Protein AF-A0AAU0F075-F1 (afdb_monomer_lite)

Structure (mmCIF, N/CA/C/O backbone):
data_AF-A0AAU0F075-F1
#
_entry.id   AF-A0AAU0F075-F1
#
loop_
_atom_site.group_PDB
_atom_site.id
_atom_site.type_symbol
_atom_site.label_atom_id
_atom_site.label_alt_id
_atom_site.label_comp_id
_atom_site.label_asym_id
_atom_site.label_entity_id
_atom_site.label_seq_id
_atom_site.pdbx_PDB_ins_code
_atom_site.Cartn_x
_atom_site.Cartn_y
_atom_site.Cartn_z
_atom_site.occupancy
_atom_site.B_iso_or_equiv
_atom_site.auth_seq_id
_atom_site.auth_comp_id
_atom_site.auth_asym_id
_atom_site.auth_atom_id
_atom_site.pdbx_PDB_model_num
ATOM 1 N N . MET A 1 1 ? -12.133 12.070 20.621 1.00 66.00 1 MET A N 1
ATOM 2 C CA . MET A 1 1 ? -11.315 11.232 19.716 1.00 66.00 1 MET A CA 1
ATOM 3 C C . MET A 1 1 ? -10.468 10.317 20.586 1.00 66.00 1 MET A C 1
ATOM 5 O O . MET A 1 1 ? -9.815 10.826 21.485 1.00 66.00 1 MET A O 1
ATOM 9 N N . ASP A 1 2 ? -10.547 9.000 20.399 1.00 82.19 2 ASP A N 1
ATOM 10 C CA . ASP A 1 2 ? -9.819 8.029 21.231 1.00 82.19 2 ASP A CA 1
ATOM 11 C C . ASP A 1 2 ? -8.322 8.048 20.882 1.00 82.19 2 ASP A C 1
ATOM 13 O O . ASP A 1 2 ? -7.932 7.712 19.759 1.00 82.19 2 ASP A O 1
ATOM 17 N N . SER A 1 3 ? -7.484 8.458 21.837 1.00 86.38 3 SER A N 1
ATOM 18 C CA . SER A 1 3 ? -6.031 8.565 21.664 1.00 86.38 3 SER A CA 1
ATOM 19 C C . SER A 1 3 ? -5.382 7.225 21.303 1.00 86.38 3 SER A C 1
ATOM 21 O O . SER A 1 3 ? -4.402 7.201 20.556 1.00 86.38 3 SER A O 1
ATOM 23 N N . THR A 1 4 ? -5.961 6.102 21.736 1.00 89.19 4 THR A N 1
ATOM 24 C CA . THR A 1 4 ? -5.480 4.749 21.424 1.00 89.19 4 THR A CA 1
ATOM 25 C C . THR A 1 4 ? -5.685 4.418 19.950 1.00 89.19 4 THR A C 1
ATOM 27 O O . THR A 1 4 ? -4.790 3.866 19.302 1.00 89.19 4 THR A O 1
ATOM 30 N N . LYS A 1 5 ? -6.846 4.789 19.390 1.00 90.06 5 LYS A N 1
ATOM 31 C CA . LYS A 1 5 ? -7.144 4.590 17.964 1.00 90.06 5 LYS A CA 1
ATOM 32 C C . LYS A 1 5 ? -6.221 5.421 17.085 1.00 90.06 5 LYS A C 1
ATOM 34 O O . LYS A 1 5 ? -5.668 4.897 16.122 1.00 90.06 5 LYS A O 1
ATOM 39 N N . VAL A 1 6 ? -6.008 6.684 17.451 1.00 92.62 6 VAL A N 1
ATOM 40 C CA . VAL A 1 6 ? -5.105 7.588 16.726 1.00 92.62 6 VAL A CA 1
ATOM 41 C C . VAL A 1 6 ? -3.673 7.057 16.751 1.00 92.62 6 VAL A C 1
ATOM 43 O O . VAL A 1 6 ? -3.047 6.945 15.700 1.00 92.62 6 VAL A O 1
ATOM 46 N N . MET A 1 7 ? -3.173 6.651 17.922 1.00 93.75 7 MET A N 1
ATOM 47 C CA . MET A 1 7 ? -1.823 6.096 18.058 1.00 93.75 7 MET A CA 1
ATOM 48 C C . MET A 1 7 ? -1.640 4.828 17.216 1.00 93.75 7 MET A C 1
ATOM 50 O O . MET A 1 7 ? -0.627 4.668 16.534 1.00 93.75 7 MET A O 1
ATOM 54 N N . LEU A 1 8 ? -2.630 3.927 17.225 1.00 92.56 8 LEU A N 1
ATOM 55 C CA .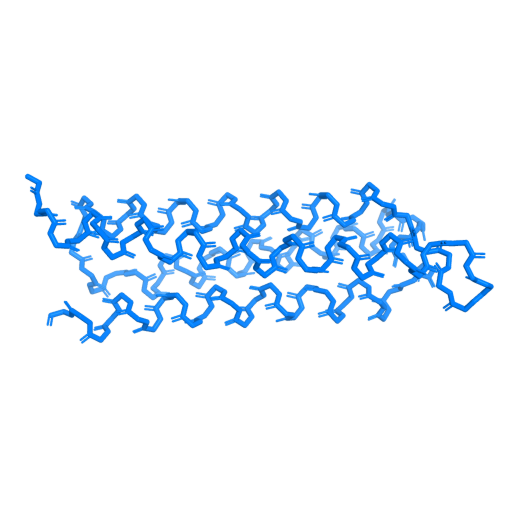 LEU A 1 8 ? -2.588 2.718 16.408 1.00 92.56 8 LEU A CA 1
ATOM 56 C C . LEU A 1 8 ? -2.586 3.054 14.913 1.00 92.56 8 LEU A C 1
ATOM 58 O O . LEU A 1 8 ? -1.773 2.494 14.182 1.00 92.56 8 LEU A O 1
ATOM 62 N N . ALA A 1 9 ? -3.454 3.964 14.469 1.00 93.94 9 ALA A N 1
ATOM 63 C CA . ALA A 1 9 ? -3.522 4.396 13.077 1.00 93.94 9 ALA A CA 1
ATOM 64 C C . ALA A 1 9 ? -2.183 4.979 12.603 1.00 93.94 9 ALA A C 1
ATOM 66 O O . ALA A 1 9 ? -1.643 4.528 11.594 1.00 93.94 9 ALA A O 1
ATOM 67 N N . LEU A 1 10 ? -1.594 5.892 13.381 1.00 95.19 10 LEU A N 1
ATOM 68 C CA . LEU A 1 10 ? -0.283 6.474 13.090 1.00 95.19 10 LEU A CA 1
ATOM 69 C C . LEU A 1 10 ? 0.818 5.412 13.020 1.00 95.19 10 LEU A C 1
ATOM 71 O O . LEU A 1 10 ? 1.626 5.432 12.093 1.00 95.19 10 LEU A O 1
ATOM 75 N N . ARG A 1 11 ? 0.827 4.443 13.947 1.00 95.06 11 ARG A N 1
ATOM 76 C CA . ARG A 1 11 ? 1.804 3.343 13.938 1.00 95.06 11 ARG A CA 1
ATOM 77 C C . ARG A 1 11 ? 1.703 2.496 12.671 1.00 95.06 11 ARG A C 1
ATOM 79 O O . ARG A 1 11 ? 2.727 2.106 12.119 1.00 95.06 11 ARG A O 1
ATOM 86 N N . GLN A 1 12 ? 0.486 2.200 12.216 1.00 94.12 12 GLN A N 1
ATOM 87 C CA . GLN A 1 12 ? 0.283 1.423 10.992 1.00 94.12 12 GLN A CA 1
ATOM 88 C C . GLN A 1 12 ? 0.659 2.228 9.739 1.00 94.12 12 GLN A C 1
ATOM 90 O O . GLN A 1 12 ? 1.296 1.678 8.843 1.00 94.12 12 GLN A O 1
ATOM 95 N N . CYS A 1 13 ? 0.355 3.530 9.695 1.00 95.75 13 CYS A N 1
ATOM 96 C CA . CYS A 1 13 ? 0.820 4.412 8.620 1.00 95.75 13 CYS A CA 1
ATOM 97 C C . CYS A 1 13 ? 2.352 4.480 8.570 1.00 95.75 13 CYS A C 1
ATOM 99 O O . CYS A 1 13 ? 2.935 4.369 7.496 1.00 95.75 13 CYS A O 1
ATOM 101 N N . LEU A 1 14 ? 3.020 4.595 9.722 1.00 96.44 14 LEU A N 1
ATOM 102 C CA . LEU A 1 14 ? 4.482 4.581 9.791 1.00 96.44 14 LEU A CA 1
ATOM 103 C C . LEU A 1 14 ? 5.058 3.243 9.308 1.00 96.44 14 LEU A C 1
ATOM 105 O O . LEU A 1 14 ? 6.009 3.238 8.533 1.00 96.44 14 LEU A O 1
ATOM 109 N N . TYR A 1 15 ? 4.462 2.117 9.712 1.00 95.81 15 TYR A N 1
ATOM 110 C CA . TYR A 1 15 ? 4.851 0.795 9.217 1.00 95.81 15 TYR A CA 1
ATOM 111 C C . TYR A 1 15 ? 4.739 0.706 7.688 1.00 95.81 15 TYR A C 1
ATOM 113 O O . TYR A 1 15 ? 5.686 0.284 7.026 1.00 95.81 15 TYR A O 1
ATOM 121 N N . PHE A 1 16 ? 3.626 1.177 7.117 1.00 96.94 16 PHE A N 1
ATOM 122 C CA . PHE A 1 16 ? 3.449 1.263 5.667 1.00 96.94 16 PHE A CA 1
ATOM 123 C C . PHE A 1 16 ? 4.538 2.116 4.995 1.00 96.94 16 PHE A C 1
ATOM 125 O O . PHE A 1 16 ? 5.104 1.698 3.983 1.00 96.94 16 PHE A O 1
ATOM 132 N N . LEU A 1 17 ? 4.868 3.283 5.559 1.00 97.56 17 LEU A N 1
ATOM 133 C CA . LEU A 1 17 ? 5.904 4.165 5.014 1.00 97.56 17 LEU A CA 1
ATOM 134 C C . LEU A 1 17 ? 7.295 3.523 5.060 1.00 97.56 17 LEU A C 1
ATOM 136 O O . LEU A 1 17 ? 8.047 3.653 4.098 1.00 97.56 17 LEU A O 1
ATOM 140 N N . ILE A 1 18 ? 7.622 2.788 6.127 1.00 97.62 18 ILE A N 1
ATOM 141 C CA . ILE A 1 18 ? 8.887 2.047 6.232 1.00 97.62 18 ILE A CA 1
ATOM 142 C C . ILE A 1 18 ? 8.972 0.980 5.136 1.00 97.62 18 ILE A C 1
ATOM 144 O O . ILE A 1 18 ? 9.970 0.926 4.418 1.00 97.62 18 ILE A O 1
ATOM 148 N N . ILE A 1 19 ? 7.925 0.164 4.961 1.00 96.56 19 ILE A N 1
ATOM 149 C CA . ILE A 1 19 ? 7.900 -0.859 3.903 1.00 96.56 19 ILE A CA 1
ATOM 150 C C . ILE A 1 19 ? 8.001 -0.217 2.516 1.00 96.56 19 ILE A C 1
ATOM 152 O O . ILE A 1 19 ? 8.778 -0.680 1.684 1.00 96.56 19 ILE A O 1
ATOM 156 N N . SER A 1 20 ? 7.279 0.881 2.286 1.00 96.31 20 SER A N 1
ATOM 157 C CA . SER A 1 20 ? 7.355 1.636 1.031 1.00 96.31 20 SER A CA 1
ATOM 158 C C . SER A 1 20 ? 8.776 2.138 0.776 1.00 96.31 20 SER A C 1
ATOM 160 O O . SER A 1 20 ? 9.307 1.944 -0.312 1.00 96.31 20 SER A O 1
ATOM 162 N N . GLY A 1 21 ? 9.433 2.715 1.787 1.00 96.06 21 GLY A N 1
ATOM 163 C CA . GLY A 1 21 ? 10.820 3.174 1.692 1.00 96.06 21 GLY A CA 1
ATOM 164 C C . GLY A 1 21 ? 11.793 2.050 1.332 1.00 96.06 21 GLY A C 1
ATOM 165 O O . GLY A 1 21 ? 12.654 2.240 0.474 1.00 96.06 21 GLY A O 1
ATOM 166 N N . ILE A 1 22 ? 11.616 0.859 1.913 1.00 96.38 22 ILE A N 1
ATOM 167 C CA . ILE A 1 22 ? 12.400 -0.332 1.555 1.00 96.38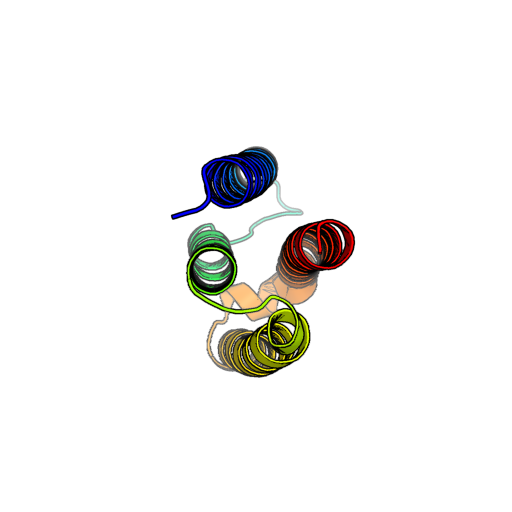 22 ILE A CA 1
ATOM 168 C C . ILE A 1 22 ? 12.155 -0.717 0.093 1.00 96.38 22 ILE A C 1
ATOM 170 O O . ILE A 1 22 ? 13.115 -0.938 -0.640 1.00 96.38 22 ILE A O 1
ATOM 174 N N . LEU A 1 23 ? 10.898 -0.764 -0.357 1.00 94.44 23 LEU A N 1
ATOM 175 C CA . LEU A 1 23 ? 10.568 -1.095 -1.747 1.00 94.44 23 LEU A CA 1
ATOM 176 C C . LEU A 1 23 ? 11.155 -0.082 -2.734 1.00 94.44 23 LEU A C 1
ATOM 178 O O . LEU A 1 23 ? 11.703 -0.487 -3.758 1.00 94.44 23 LEU A O 1
ATOM 182 N N . PHE A 1 24 ? 11.081 1.216 -2.436 1.00 94.25 24 PHE A N 1
ATOM 183 C CA . PHE A 1 24 ? 11.710 2.257 -3.251 1.00 94.25 24 PHE A CA 1
ATOM 184 C C . PHE A 1 24 ? 13.234 2.120 -3.273 1.00 94.25 24 PHE A C 1
ATOM 186 O O . PHE A 1 24 ? 13.831 2.233 -4.341 1.00 94.25 24 PHE A O 1
ATOM 193 N N . GLY A 1 25 ? 13.861 1.812 -2.134 1.00 92.81 25 GLY A N 1
ATOM 194 C CA . GLY A 1 25 ? 15.296 1.541 -2.057 1.00 92.81 25 GLY A CA 1
ATOM 195 C C . GLY A 1 25 ? 15.707 0.321 -2.885 1.00 92.81 25 GLY A C 1
ATOM 196 O O . GLY A 1 25 ? 16.660 0.393 -3.657 1.00 92.81 25 GLY A O 1
ATOM 197 N N . LEU A 1 26 ? 14.958 -0.781 -2.793 1.00 91.25 26 LEU A N 1
ATOM 198 C CA . LEU A 1 26 ? 15.191 -1.981 -3.601 1.00 91.25 26 LEU A CA 1
ATOM 199 C C . LEU A 1 26 ? 15.007 -1.705 -5.096 1.00 91.25 26 LEU A C 1
ATOM 201 O O . LEU A 1 26 ? 15.831 -2.143 -5.893 1.00 91.25 26 LEU A O 1
ATOM 205 N N . HIS A 1 27 ? 13.970 -0.947 -5.463 1.00 89.12 27 HIS A N 1
ATOM 206 C CA . HIS A 1 27 ? 13.723 -0.544 -6.845 1.00 89.12 27 HIS A CA 1
ATOM 207 C C . HIS A 1 27 ? 14.846 0.346 -7.387 1.00 89.12 27 HIS A C 1
ATOM 209 O O . HIS A 1 27 ? 15.297 0.166 -8.512 1.00 89.12 27 HIS A O 1
ATOM 215 N N . TRP A 1 28 ? 15.341 1.281 -6.577 1.00 88.94 28 TRP A N 1
ATOM 216 C CA . TRP A 1 28 ? 16.471 2.129 -6.940 1.00 88.94 28 TRP A CA 1
ATOM 217 C C . TRP A 1 28 ? 17.750 1.311 -7.167 1.00 88.94 28 TRP A C 1
ATOM 219 O O . TRP A 1 28 ? 18.417 1.475 -8.183 1.00 88.94 28 TRP A O 1
ATOM 229 N N . LEU A 1 29 ? 18.066 0.373 -6.268 1.00 87.81 29 LEU A N 1
ATOM 23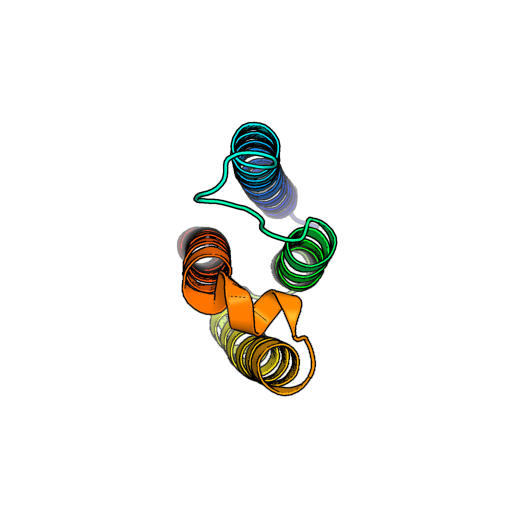0 C CA . LEU A 1 29 ? 19.245 -0.498 -6.386 1.00 87.81 29 LEU A CA 1
ATOM 231 C C . LEU A 1 29 ? 19.171 -1.479 -7.568 1.00 87.81 29 LEU A C 1
ATOM 233 O O . LEU A 1 29 ? 20.207 -1.977 -8.025 1.00 87.81 29 LEU A O 1
ATOM 237 N N . SER A 1 30 ? 17.963 -1.813 -8.025 1.00 83.56 30 SER A N 1
ATOM 238 C CA . SER A 1 30 ? 17.753 -2.658 -9.200 1.00 83.56 30 SER A CA 1
ATOM 239 C C . SER A 1 30 ? 17.680 -1.856 -10.502 1.00 83.56 30 SER A C 1
ATOM 241 O O . SER A 1 30 ? 18.026 -2.403 -11.551 1.00 83.56 30 SER A O 1
ATOM 243 N N . SER A 1 31 ? 17.313 -0.570 -10.434 1.00 72.56 31 SER A N 1
ATOM 244 C CA . SER A 1 31 ? 17.266 0.323 -11.591 1.00 72.56 31 SER A CA 1
ATOM 245 C C . SER A 1 31 ? 18.657 0.468 -12.223 1.00 72.56 31 SER A C 1
ATOM 247 O O . SER A 1 31 ? 19.654 0.718 -11.548 1.00 72.56 31 SER A O 1
ATOM 249 N N . GLY A 1 32 ? 18.747 0.220 -13.532 1.00 66.19 32 GLY A N 1
ATOM 250 C CA . GLY A 1 32 ? 20.011 0.232 -14.283 1.00 66.19 32 GLY A CA 1
ATOM 251 C C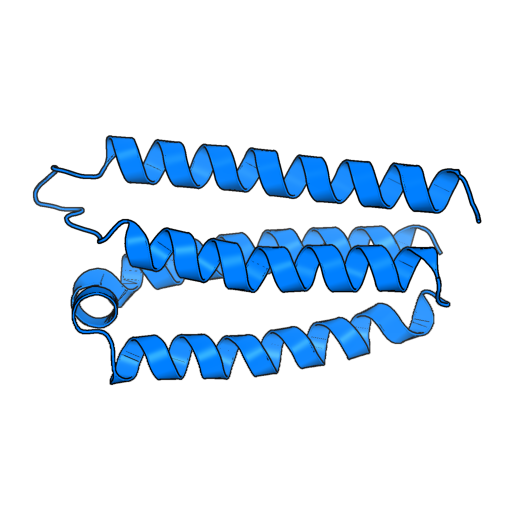 . GLY A 1 32 ? 20.678 -1.136 -14.460 1.00 66.19 32 GLY A C 1
ATOM 252 O O . GLY A 1 32 ? 21.642 -1.246 -15.216 1.00 66.19 32 GLY A O 1
ATOM 253 N N . LYS A 1 33 ? 20.159 -2.205 -13.843 1.00 74.81 33 LYS A N 1
ATOM 254 C CA . LYS A 1 33 ? 20.550 -3.579 -14.197 1.00 74.81 33 LYS A CA 1
ATOM 255 C C . LYS A 1 33 ? 19.699 -4.058 -15.369 1.00 74.81 33 LYS A C 1
ATOM 257 O O . LYS A 1 33 ? 18.484 -3.895 -15.354 1.00 74.81 33 LYS A O 1
ATOM 262 N N . ALA A 1 34 ? 20.317 -4.723 -16.346 1.00 60.31 34 ALA A N 1
ATOM 263 C CA . ALA A 1 34 ? 19.646 -5.209 -17.560 1.00 60.31 34 ALA A CA 1
ATOM 264 C C . ALA A 1 34 ? 18.430 -6.124 -17.297 1.00 60.31 34 ALA A C 1
ATOM 266 O O . ALA A 1 34 ? 17.609 -6.320 -18.183 1.00 60.31 34 ALA A O 1
ATOM 267 N N . TRP A 1 35 ? 18.314 -6.700 -16.095 1.00 55.84 35 TRP A N 1
ATOM 268 C CA . TRP A 1 35 ? 17.225 -7.607 -15.712 1.00 55.84 35 TRP A CA 1
ATOM 269 C C . TRP A 1 35 ? 16.096 -6.902 -14.934 1.00 55.84 35 TRP A C 1
ATOM 271 O O . TRP A 1 35 ? 15.087 -7.533 -14.639 1.00 55.84 35 TRP A O 1
ATOM 281 N N . PHE A 1 36 ? 16.261 -5.615 -14.595 1.00 63.00 36 PHE A N 1
ATOM 282 C CA . PHE A 1 36 ? 15.270 -4.763 -13.921 1.00 63.00 36 PHE A CA 1
ATOM 283 C C . PHE A 1 36 ? 15.214 -3.310 -14.477 1.00 63.00 36 PHE A C 1
ATOM 285 O O . PHE A 1 36 ? 15.357 -2.349 -13.717 1.00 63.00 36 PHE A O 1
ATOM 292 N N . PRO A 1 37 ? 14.990 -3.083 -15.788 1.00 61.25 37 PRO A N 1
ATOM 293 C CA . PRO A 1 37 ? 14.737 -1.744 -16.332 1.00 61.25 37 PRO A CA 1
ATOM 294 C C . PRO A 1 37 ? 13.307 -1.242 -16.038 1.00 61.25 37 PRO A C 1
ATOM 296 O O . PRO A 1 37 ? 12.576 -0.841 -16.931 1.00 61.25 37 PRO A O 1
ATOM 299 N N . SER A 1 38 ? 12.863 -1.262 -14.783 1.00 71.06 38 SER A N 1
ATOM 300 C CA . SER A 1 38 ? 11.521 -0.790 -14.425 1.00 71.06 38 SER A CA 1
ATOM 301 C C . SER A 1 38 ? 11.470 0.739 -14.248 1.00 71.06 38 SER A C 1
ATOM 303 O O . SER A 1 38 ? 12.312 1.344 -13.589 1.00 71.06 38 SER A O 1
ATOM 305 N N . ASP A 1 39 ? 10.447 1.371 -14.830 1.00 83.44 39 ASP A N 1
ATOM 306 C CA . ASP A 1 39 ? 10.102 2.789 -14.677 1.00 83.44 39 ASP A CA 1
ATOM 307 C C . ASP A 1 39 ? 9.682 3.128 -13.229 1.00 83.44 39 ASP A C 1
ATOM 309 O O . ASP A 1 39 ? 8.752 2.546 -12.649 1.00 83.44 39 ASP A O 1
ATOM 313 N N . PHE A 1 40 ? 10.364 4.114 -12.648 1.00 87.62 40 PHE A N 1
ATOM 314 C CA . PHE A 1 40 ? 10.125 4.622 -11.300 1.00 87.62 40 PHE A CA 1
ATOM 315 C C . PHE A 1 40 ? 8.765 5.315 -11.145 1.00 87.62 40 PHE A C 1
ATOM 317 O O . PHE A 1 40 ? 8.150 5.228 -10.080 1.00 87.62 40 PHE A O 1
ATOM 324 N N . ASN A 1 41 ? 8.251 5.934 -12.210 1.00 89.19 41 ASN A N 1
ATOM 325 C CA . ASN A 1 41 ? 6.967 6.638 -12.207 1.00 89.19 41 ASN A CA 1
ATOM 326 C C . ASN A 1 41 ? 5.804 5.689 -11.917 1.00 89.19 41 ASN A C 1
ATOM 328 O O . ASN A 1 41 ? 4.873 6.030 -11.188 1.00 89.19 41 ASN A O 1
ATOM 332 N N . ILE A 1 42 ? 5.884 4.464 -12.436 1.00 90.38 42 ILE A N 1
ATOM 333 C CA . ILE A 1 42 ? 4.867 3.440 -12.206 1.00 90.38 42 ILE A CA 1
ATOM 334 C C . ILE A 1 42 ? 4.871 3.012 -10.739 1.00 90.38 42 ILE A C 1
ATOM 336 O O . ILE A 1 42 ? 3.807 2.898 -10.133 1.00 90.38 42 ILE A O 1
ATOM 340 N N . HIS A 1 43 ? 6.048 2.836 -10.132 1.00 92.69 43 HIS A N 1
ATOM 341 C CA . HIS A 1 43 ? 6.134 2.525 -8.705 1.00 92.69 43 HIS A CA 1
ATOM 342 C C . HIS A 1 43 ? 5.569 3.677 -7.856 1.00 92.69 43 HIS A C 1
ATOM 344 O O . HIS A 1 43 ? 4.783 3.426 -6.944 1.00 92.69 43 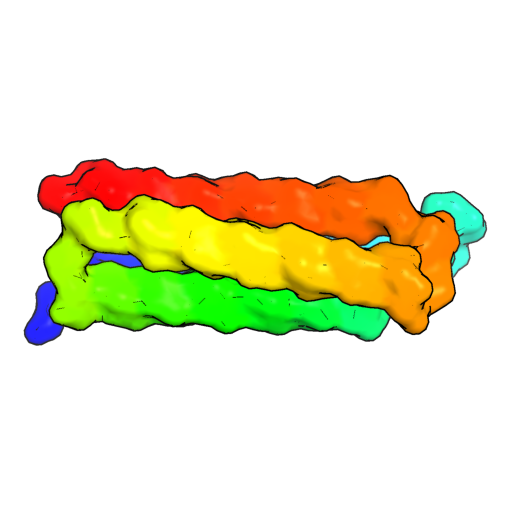HIS A O 1
ATOM 350 N N . ILE A 1 44 ? 5.866 4.936 -8.195 1.00 93.56 44 ILE A N 1
ATOM 351 C CA . ILE A 1 44 ? 5.258 6.102 -7.530 1.00 93.56 44 ILE A CA 1
ATOM 352 C C . ILE A 1 44 ? 3.731 6.060 -7.627 1.00 93.56 44 ILE A C 1
ATOM 354 O O . ILE A 1 44 ? 3.046 6.315 -6.639 1.00 93.56 44 ILE A O 1
ATOM 358 N N . LEU A 1 45 ? 3.183 5.700 -8.786 1.00 92.44 45 LEU A N 1
ATOM 359 C CA . LEU A 1 45 ? 1.739 5.640 -8.986 1.00 92.44 45 LEU A CA 1
ATOM 360 C C . LEU A 1 45 ? 1.085 4.500 -8.184 1.00 92.44 45 LEU A C 1
ATOM 362 O O . LEU A 1 45 ? 0.037 4.705 -7.570 1.00 92.44 45 LEU A O 1
ATOM 366 N N . LEU A 1 46 ? 1.729 3.330 -8.106 1.00 93.69 46 LEU A N 1
ATOM 367 C CA . LEU A 1 46 ? 1.304 2.228 -7.230 1.00 93.69 46 LEU A CA 1
ATOM 368 C C . LEU A 1 46 ? 1.350 2.622 -5.750 1.00 93.69 46 LEU A C 1
ATOM 370 O O . LEU A 1 46 ? 0.412 2.337 -5.000 1.00 93.69 46 LEU A O 1
ATOM 374 N N . PHE A 1 47 ? 2.419 3.305 -5.339 1.00 95.69 47 PHE A N 1
ATOM 375 C CA . PHE A 1 47 ? 2.547 3.851 -3.994 1.00 95.69 47 PHE A CA 1
ATOM 376 C C . PHE A 1 47 ? 1.429 4.852 -3.703 1.00 95.69 47 PHE A C 1
ATOM 378 O O . PHE A 1 47 ? 0.773 4.727 -2.676 1.00 95.69 47 PHE A O 1
ATOM 385 N N . ALA A 1 48 ? 1.161 5.799 -4.605 1.00 94.19 48 ALA A N 1
ATOM 386 C CA . ALA A 1 48 ? 0.130 6.817 -4.420 1.00 94.19 48 ALA A CA 1
ATOM 387 C C . ALA A 1 48 ? -1.267 6.196 -4.277 1.00 94.19 48 ALA A C 1
ATOM 389 O O . ALA A 1 48 ? -2.001 6.542 -3.350 1.00 94.19 48 ALA A O 1
ATOM 390 N N . LEU A 1 49 ? -1.609 5.230 -5.138 1.00 94.19 49 LEU A N 1
ATOM 391 C CA . LEU A 1 49 ? -2.863 4.476 -5.039 1.00 94.19 49 LEU A CA 1
ATOM 392 C C . LEU A 1 49 ? -2.998 3.794 -3.672 1.00 94.19 49 LEU A C 1
ATOM 394 O O . LEU A 1 49 ? -4.032 3.911 -3.022 1.00 94.19 49 LEU A O 1
ATOM 398 N N . THR A 1 50 ? -1.944 3.121 -3.217 1.00 95.94 50 THR A N 1
ATOM 399 C CA . THR A 1 50 ? -1.921 2.401 -1.933 1.00 95.94 50 THR A CA 1
ATOM 400 C C . THR A 1 50 ? -1.964 3.365 -0.743 1.00 95.94 50 THR A C 1
ATOM 402 O O . THR A 1 50 ? -2.696 3.152 0.220 1.00 95.94 50 THR A O 1
ATOM 405 N N . PHE A 1 51 ? -1.235 4.478 -0.815 1.00 96.06 51 PHE A N 1
ATOM 406 C CA . PHE A 1 51 ? -1.184 5.491 0.235 1.00 96.06 51 PHE A CA 1
ATOM 407 C C . PHE A 1 51 ? -2.555 6.132 0.468 1.00 96.06 51 PHE A C 1
ATOM 409 O O . PHE A 1 51 ? -2.979 6.261 1.617 1.00 96.06 51 PHE A O 1
ATOM 416 N N . ILE A 1 52 ? -3.286 6.461 -0.603 1.00 95.25 52 ILE A N 1
ATOM 417 C CA . ILE A 1 52 ? -4.657 6.987 -0.507 1.00 95.25 52 ILE A CA 1
ATOM 418 C C . ILE A 1 52 ? -5.566 5.995 0.227 1.00 95.25 52 ILE A C 1
ATOM 420 O O . ILE A 1 52 ? -6.340 6.403 1.096 1.00 95.25 52 ILE A O 1
ATOM 424 N N . VAL A 1 53 ? -5.454 4.700 -0.081 1.00 95.25 53 VAL A N 1
ATOM 425 C CA . VAL A 1 53 ? -6.222 3.641 0.591 1.00 95.25 53 VAL A CA 1
ATOM 426 C C . VAL A 1 53 ? -5.864 3.565 2.075 1.00 95.25 53 VAL A C 1
ATOM 428 O O . VAL A 1 53 ? -6.756 3.622 2.921 1.00 95.25 53 VAL A O 1
ATOM 431 N N . VAL A 1 54 ? -4.572 3.501 2.406 1.00 96.12 54 VAL A N 1
ATOM 432 C CA . VAL A 1 54 ? -4.080 3.438 3.793 1.00 96.12 54 VAL A CA 1
ATOM 433 C C . VAL A 1 54 ? -4.572 4.632 4.610 1.00 96.12 54 VAL A C 1
ATOM 435 O O . VAL A 1 54 ? -5.123 4.445 5.696 1.00 96.12 54 VAL A O 1
ATOM 438 N N . VAL A 1 55 ? -4.434 5.849 4.080 1.00 95.56 55 VAL A N 1
ATOM 439 C CA . VAL A 1 55 ? -4.878 7.076 4.755 1.00 95.56 55 VAL A CA 1
ATOM 440 C C . VAL A 1 55 ? -6.396 7.089 4.916 1.00 95.56 55 VAL A C 1
ATOM 442 O O . VAL A 1 55 ? -6.886 7.366 6.009 1.00 95.56 55 VAL A O 1
ATOM 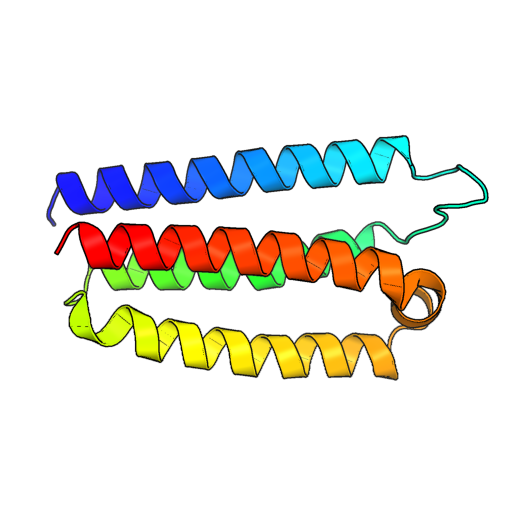445 N N . SER A 1 56 ? -7.149 6.725 3.876 1.00 94.94 56 SER A N 1
ATOM 446 C CA . SER A 1 56 ? -8.615 6.688 3.932 1.00 94.94 56 SER A CA 1
ATOM 447 C C . SER A 1 56 ? -9.122 5.704 4.986 1.00 94.94 56 SER A C 1
ATOM 449 O O . SER A 1 56 ? -10.014 6.035 5.764 1.00 94.94 56 SER A O 1
ATOM 451 N N . ILE A 1 57 ? -8.525 4.511 5.063 1.00 94.50 57 ILE A N 1
ATOM 452 C CA . ILE A 1 57 ? -8.885 3.490 6.054 1.00 94.50 57 ILE A CA 1
ATOM 453 C C . ILE A 1 57 ? -8.479 3.923 7.464 1.00 94.50 57 ILE A C 1
ATOM 455 O O . ILE A 1 57 ? -9.253 3.734 8.401 1.00 94.50 57 ILE A O 1
ATOM 459 N N . ALA A 1 58 ? -7.300 4.527 7.630 1.00 93.81 58 ALA A N 1
ATOM 460 C CA . ALA A 1 58 ? -6.846 5.051 8.916 1.00 93.81 58 ALA A CA 1
ATOM 461 C C . ALA A 1 58 ? -7.778 6.157 9.438 1.00 93.81 58 ALA A C 1
ATOM 463 O O . ALA A 1 58 ? -8.194 6.113 10.596 1.00 93.81 58 ALA A O 1
ATOM 464 N N . ILE A 1 59 ? -8.164 7.104 8.577 1.00 93.31 59 ILE A N 1
ATOM 465 C CA . ILE A 1 59 ? -9.146 8.148 8.898 1.00 93.31 59 ILE A CA 1
ATOM 466 C C . ILE A 1 59 ? -10.487 7.503 9.257 1.00 93.31 59 ILE A C 1
ATOM 468 O O . ILE A 1 59 ? -11.045 7.789 10.316 1.00 93.31 59 ILE A O 1
ATOM 472 N N . PHE A 1 60 ? -10.984 6.578 8.432 1.00 93.38 60 PHE A N 1
ATOM 473 C CA . PHE A 1 60 ? -12.247 5.894 8.696 1.00 93.38 60 PHE A CA 1
ATOM 474 C C . PHE A 1 60 ? -12.233 5.164 10.049 1.00 93.38 60 PHE A C 1
ATOM 476 O O . PHE A 1 60 ? -13.192 5.277 10.805 1.00 93.38 60 PHE A O 1
ATOM 483 N N . TYR A 1 61 ? -11.138 4.489 10.407 1.00 92.00 61 TYR A N 1
ATOM 484 C CA . TYR A 1 61 ? -10.975 3.824 11.705 1.00 92.00 61 TYR A CA 1
ATOM 485 C C . TYR A 1 61 ? -11.010 4.791 12.900 1.00 92.00 61 TYR A C 1
ATOM 487 O O . TYR A 1 61 ? -11.557 4.453 13.952 1.00 92.00 61 TYR A O 1
ATOM 495 N N . ILE A 1 62 ? -10.444 5.992 12.753 1.00 91.88 62 ILE A N 1
ATOM 496 C CA . ILE A 1 62 ? -10.433 7.006 13.818 1.00 91.88 62 ILE A CA 1
ATOM 497 C C . ILE A 1 62 ? -11.847 7.540 14.084 1.00 91.88 62 ILE A C 1
ATOM 499 O O . ILE A 1 62 ? -12.220 7.723 15.246 1.00 91.88 62 ILE A O 1
ATOM 503 N N . PHE A 1 63 ? -12.627 7.788 13.028 1.00 89.69 63 PHE A N 1
ATOM 504 C CA . PHE A 1 63 ? -13.923 8.471 13.128 1.00 89.69 63 PHE A CA 1
ATOM 505 C C . PHE A 1 63 ? -15.137 7.539 13.175 1.00 89.69 63 PHE A C 1
ATOM 507 O O . PHE A 1 63 ? -16.187 7.948 13.665 1.00 89.69 63 PHE A O 1
ATOM 514 N N . SER A 1 64 ? -15.020 6.306 12.682 1.00 84.25 64 SER A N 1
ATOM 515 C CA . SER A 1 64 ? -16.148 5.381 12.536 1.00 84.25 64 SER A CA 1
ATOM 516 C C . SER A 1 64 ? -16.013 4.132 13.405 1.00 84.25 64 SER A C 1
ATOM 518 O O . SER A 1 64 ? -14.964 3.816 13.971 1.00 84.25 64 SER A O 1
ATOM 520 N N . SER A 1 65 ? -17.120 3.398 13.516 1.00 73.25 65 SER A N 1
ATOM 521 C CA . SER A 1 65 ? -17.124 2.063 14.105 1.00 73.25 65 SER A CA 1
ATOM 522 C C . SER A 1 65 ? -16.370 1.079 13.196 1.00 73.25 65 SER A C 1
ATOM 524 O O . SER A 1 65 ? -16.454 1.132 11.967 1.00 73.25 65 SER A O 1
ATOM 526 N N . SER A 1 66 ? -15.587 0.191 13.810 1.00 73.19 66 SER A N 1
ATOM 527 C CA . SER A 1 66 ? -14.657 -0.710 13.119 1.00 73.19 66 SER A CA 1
ATOM 528 C C . SER A 1 66 ? -15.336 -1.851 12.356 1.00 73.19 66 SER A C 1
ATOM 530 O O . SER A 1 66 ? -14.692 -2.525 11.557 1.00 73.19 66 SER A O 1
ATOM 532 N N . ASP A 1 67 ? -16.638 -2.057 12.558 1.00 79.44 67 ASP A N 1
ATOM 533 C CA . ASP A 1 67 ? -17.450 -3.098 11.920 1.00 79.44 67 ASP A CA 1
ATOM 534 C C . ASP A 1 67 ? -17.532 -2.966 10.392 1.00 79.44 67 ASP A C 1
ATOM 536 O O . ASP A 1 67 ? -17.658 -3.975 9.705 1.00 79.44 67 ASP A O 1
ATOM 540 N N . LYS A 1 68 ? -17.399 -1.751 9.849 1.00 86.81 68 LYS A N 1
ATOM 541 C CA . LYS A 1 68 ? -17.521 -1.491 8.402 1.00 86.81 68 LYS A CA 1
ATOM 542 C C . LYS A 1 68 ? -16.187 -1.394 7.662 1.00 86.81 68 LYS A C 1
ATOM 544 O O . LYS A 1 68 ? -16.180 -1.310 6.436 1.00 86.81 68 LYS A O 1
ATOM 549 N N . ILE A 1 69 ? -15.058 -1.439 8.373 1.00 90.75 69 ILE A N 1
ATOM 550 C CA . ILE A 1 69 ? -13.722 -1.251 7.778 1.00 90.75 69 ILE A CA 1
ATOM 551 C C . ILE A 1 69 ? -13.426 -2.297 6.705 1.00 90.75 69 ILE A C 1
ATOM 553 O O . ILE A 1 69 ? -12.901 -1.950 5.651 1.00 90.75 69 ILE A O 1
ATOM 557 N N . GLY A 1 70 ? -13.794 -3.560 6.941 1.00 90.31 70 GLY A N 1
ATOM 558 C CA . GLY A 1 70 ? -13.579 -4.630 5.963 1.00 90.31 70 GLY A CA 1
ATOM 559 C C . GLY A 1 70 ? -14.326 -4.385 4.649 1.00 90.31 70 GLY A C 1
ATOM 560 O O . GLY A 1 70 ? -13.772 -4.610 3.577 1.00 90.31 70 GLY A O 1
ATOM 561 N N . PHE A 1 71 ? -15.550 -3.854 4.722 1.00 92.00 71 PHE A N 1
ATOM 562 C CA . PHE A 1 71 ? -16.344 -3.524 3.538 1.00 92.00 71 PHE A CA 1
ATOM 563 C C . PHE A 1 71 ? -15.759 -2.331 2.769 1.00 92.00 71 PHE A C 1
ATOM 565 O O . PHE A 1 71 ? -15.621 -2.389 1.549 1.00 92.00 71 PHE A O 1
ATOM 572 N N . VAL A 1 72 ? -15.346 -1.276 3.482 1.00 92.88 72 VAL A N 1
ATOM 573 C CA . VAL A 1 72 ? -14.663 -0.116 2.880 1.00 92.88 72 VAL A CA 1
ATOM 574 C C . VAL A 1 72 ? -13.365 -0.547 2.193 1.00 92.88 72 VAL A C 1
ATOM 576 O O . VAL A 1 72 ? -13.111 -0.163 1.052 1.00 92.88 72 VAL A O 1
ATOM 579 N N . TYR A 1 73 ? -12.570 -1.393 2.852 1.00 95.12 73 TYR A N 1
ATOM 580 C CA . TYR A 1 73 ? -11.346 -1.947 2.279 1.00 95.12 73 TYR A CA 1
ATOM 581 C C . TYR A 1 73 ? -11.617 -2.748 1.003 1.00 95.12 73 TYR A C 1
ATOM 583 O O . TYR A 1 73 ? -10.942 -2.532 0.001 1.00 95.12 73 TYR A O 1
ATOM 591 N N . LEU A 1 74 ? -12.631 -3.619 1.001 1.00 95.12 74 LEU A N 1
ATOM 592 C CA . LEU A 1 74 ? -12.996 -4.399 -0.182 1.00 95.12 74 LEU A CA 1
ATOM 593 C C . LEU A 1 74 ? -13.324 -3.498 -1.385 1.00 95.12 74 LEU A C 1
ATOM 595 O O . LEU A 1 74 ? -12.865 -3.772 -2.495 1.00 95.12 74 LEU A O 1
ATOM 599 N N . GLY A 1 75 ? -14.045 -2.395 -1.164 1.00 95.56 75 GLY A N 1
ATOM 600 C CA . GLY A 1 75 ? -14.305 -1.392 -2.201 1.00 95.56 75 GLY A CA 1
ATOM 601 C C . GLY A 1 75 ? -13.018 -0.798 -2.785 1.00 95.56 75 GLY A C 1
ATOM 602 O O . GLY A 1 75 ? -12.874 -0.709 -4.006 1.00 95.56 75 GLY A O 1
ATOM 603 N N . PHE A 1 76 ? -12.042 -0.471 -1.933 1.00 95.88 76 PHE A N 1
ATOM 604 C CA . PHE A 1 76 ? -10.728 0.004 -2.376 1.00 95.88 76 PHE A CA 1
ATOM 605 C C . PHE A 1 76 ? -9.922 -1.056 -3.132 1.00 95.88 76 PHE A C 1
ATOM 607 O O . PHE A 1 76 ? -9.250 -0.720 -4.108 1.00 95.88 76 PHE A O 1
ATOM 614 N N . VAL A 1 77 ? -9.989 -2.326 -2.725 1.00 95.50 77 VAL A N 1
ATOM 615 C CA . VAL A 1 77 ? -9.339 -3.424 -3.455 1.00 95.50 77 VAL A CA 1
ATOM 616 C C . VAL A 1 77 ? -9.900 -3.511 -4.870 1.00 95.50 77 VAL A C 1
ATOM 618 O O . VAL A 1 77 ? -9.125 -3.478 -5.822 1.00 95.50 77 VAL A O 1
ATOM 621 N N . ILE A 1 78 ? -11.227 -3.532 -5.021 1.00 95.62 78 ILE A N 1
ATOM 622 C CA . ILE A 1 78 ? -11.887 -3.565 -6.335 1.00 95.62 78 ILE A CA 1
ATOM 623 C C . ILE A 1 78 ? -11.458 -2.360 -7.183 1.00 95.62 78 ILE A C 1
ATOM 625 O O . ILE A 1 78 ? -11.020 -2.536 -8.320 1.00 95.62 78 ILE A O 1
ATOM 629 N N . PHE A 1 79 ? -11.508 -1.147 -6.623 1.00 93.50 79 PHE A N 1
ATOM 630 C CA . PHE A 1 79 ? -11.076 0.072 -7.314 1.00 93.50 79 PHE A CA 1
ATOM 631 C C . PHE A 1 79 ? -9.625 -0.016 -7.809 1.00 93.50 79 PHE A C 1
ATOM 633 O O . PHE A 1 79 ? -9.332 0.313 -8.959 1.00 93.50 79 PHE A O 1
ATOM 640 N N . LYS A 1 80 ? -8.708 -0.518 -6.978 1.00 93.19 80 LYS A N 1
ATOM 641 C CA . LYS A 1 80 ? -7.311 -0.694 -7.382 1.00 93.19 80 LYS A CA 1
ATOM 642 C C . LYS A 1 80 ? -7.134 -1.750 -8.459 1.00 93.19 80 LYS A C 1
ATOM 644 O O . LYS A 1 80 ? -6.302 -1.540 -9.332 1.00 93.19 80 LYS A O 1
ATOM 649 N N . MET A 1 81 ? -7.908 -2.835 -8.450 1.00 93.31 81 MET A N 1
ATOM 650 C CA . MET A 1 81 ? -7.849 -3.829 -9.530 1.00 93.31 81 MET A CA 1
ATOM 651 C C . MET A 1 81 ? -8.188 -3.194 -10.886 1.00 93.31 81 MET A C 1
ATOM 653 O O . MET A 1 81 ? -7.503 -3.470 -11.869 1.00 93.31 81 MET A O 1
ATOM 657 N N . PHE A 1 82 ? -9.157 -2.270 -10.936 1.00 93.00 82 PHE A N 1
ATOM 658 C CA . PHE A 1 82 ? -9.411 -1.467 -12.139 1.00 93.00 82 PHE A CA 1
ATOM 659 C C . PHE A 1 82 ? -8.240 -0.543 -12.487 1.00 93.00 82 PHE A C 1
ATOM 661 O O . PHE A 1 82 ? -7.853 -0.474 -13.651 1.00 93.00 82 PHE A O 1
ATOM 668 N N . GLY A 1 83 ? -7.641 0.126 -11.497 1.00 90.69 83 GLY A N 1
ATOM 669 C CA . GLY A 1 83 ? -6.453 0.962 -11.701 1.00 90.69 83 GLY A CA 1
ATOM 670 C C . GLY A 1 83 ? -5.271 0.184 -12.291 1.00 90.69 83 GLY A C 1
ATOM 671 O O . GLY A 1 83 ? -4.658 0.629 -13.257 1.00 90.69 83 GLY A O 1
ATOM 672 N N . ILE A 1 84 ? -4.993 -1.016 -11.776 1.00 91.19 84 ILE A N 1
ATOM 673 C CA . ILE A 1 84 ? -3.965 -1.912 -12.321 1.00 91.19 84 ILE A CA 1
ATOM 674 C C . ILE A 1 84 ? -4.325 -2.376 -13.731 1.00 91.19 84 ILE A C 1
ATOM 676 O O . ILE A 1 84 ? -3.465 -2.358 -14.609 1.00 91.19 84 ILE A O 1
ATOM 680 N N . GLY A 1 85 ? -5.586 -2.744 -13.974 1.00 90.62 85 GLY A N 1
ATOM 681 C CA . GLY A 1 85 ? -6.063 -3.094 -15.312 1.00 90.62 85 GLY A CA 1
ATOM 682 C C . GLY A 1 85 ? -5.845 -1.959 -16.316 1.00 90.62 85 GLY A C 1
ATOM 683 O O . GLY A 1 85 ? -5.334 -2.192 -17.410 1.00 90.62 85 GLY A O 1
ATOM 684 N N . TYR A 1 86 ? -6.138 -0.718 -15.920 1.00 91.25 86 TYR A N 1
ATOM 685 C CA . TYR A 1 86 ? -5.861 0.467 -16.728 1.00 91.25 86 TYR A CA 1
ATOM 686 C C . TYR A 1 86 ? -4.362 0.609 -17.033 1.00 91.25 86 TYR A C 1
ATOM 688 O O . TYR A 1 86 ? -3.989 0.779 -18.193 1.00 91.25 86 TYR A O 1
ATOM 696 N N . LEU A 1 87 ? -3.482 0.480 -16.034 1.00 90.00 87 LEU A N 1
ATOM 697 C CA . LEU A 1 87 ? -2.033 0.552 -16.263 1.00 90.00 87 LEU A CA 1
ATOM 698 C C . LEU A 1 87 ? -1.547 -0.556 -17.203 1.00 90.00 87 LEU A C 1
ATOM 700 O O . LEU A 1 87 ? -0.781 -0.278 -18.121 1.00 90.00 87 LEU A O 1
ATOM 704 N N . ALA A 1 88 ? -2.037 -1.785 -17.044 1.00 90.00 88 ALA A N 1
ATOM 705 C CA . ALA A 1 88 ? -1.663 -2.903 -17.907 1.00 90.00 88 ALA A CA 1
ATOM 706 C C . ALA A 1 88 ? -2.041 -2.675 -19.383 1.00 90.00 88 ALA A C 1
ATOM 708 O O . ALA A 1 88 ? -1.291 -3.057 -20.289 1.00 90.00 88 ALA A O 1
ATOM 709 N N . VAL A 1 89 ? -3.180 -2.023 -19.633 1.00 91.50 89 VAL A N 1
ATOM 710 C CA . VAL A 1 89 ? -3.679 -1.751 -20.987 1.00 91.50 89 VAL A CA 1
ATOM 711 C C . VAL A 1 89 ? -3.061 -0.492 -21.592 1.00 91.50 89 VAL A C 1
ATOM 713 O O . VAL A 1 89 ? -2.735 -0.499 -22.775 1.00 91.50 89 VAL A O 1
ATOM 716 N N . PHE A 1 90 ? -2.857 0.574 -20.821 1.00 90.06 90 PHE A N 1
ATOM 717 C CA . PHE A 1 90 ? -2.506 1.889 -21.375 1.00 90.06 90 PHE A CA 1
ATOM 718 C C . PHE A 1 90 ? -1.062 2.336 -21.110 1.00 90.06 90 PHE A C 1
ATOM 720 O O . PHE A 1 90 ? -0.611 3.283 -21.748 1.00 90.06 90 PHE A O 1
ATOM 727 N N . GLN A 1 91 ? -0.314 1.676 -20.218 1.00 89.12 91 GLN A N 1
ATOM 728 C CA . GLN A 1 91 ? 1.080 2.023 -19.916 1.00 89.12 91 GLN A CA 1
ATOM 729 C C . GLN A 1 91 ? 2.046 0.956 -20.436 1.00 89.12 91 GLN A C 1
ATOM 731 O O . GLN A 1 91 ? 2.152 -0.139 -19.882 1.00 89.12 91 GLN A O 1
ATOM 736 N N . ASN A 1 92 ? 2.797 1.292 -21.490 1.00 85.44 92 ASN A N 1
ATOM 737 C CA . ASN A 1 92 ? 3.753 0.371 -22.114 1.00 85.44 92 ASN A CA 1
ATOM 738 C C . ASN A 1 92 ? 4.832 -0.102 -21.128 1.00 85.44 92 ASN A C 1
ATOM 740 O O . ASN A 1 92 ? 5.094 -1.299 -21.058 1.00 85.44 92 ASN A O 1
ATOM 744 N N . GLY A 1 93 ? 5.364 0.800 -20.293 1.00 83.38 93 GLY A N 1
ATOM 745 C CA . GLY A 1 93 ? 6.341 0.438 -19.260 1.00 83.38 93 GLY A CA 1
ATOM 746 C C . GLY A 1 93 ? 5.779 -0.540 -18.222 1.00 83.38 93 GLY A C 1
ATOM 747 O O . GLY A 1 93 ? 6.490 -1.430 -17.766 1.00 83.38 93 GLY A O 1
ATOM 748 N N . PHE A 1 94 ? 4.481 -0.453 -17.898 1.00 85.06 94 PHE A N 1
ATOM 749 C CA . PHE A 1 94 ? 3.846 -1.409 -16.985 1.00 85.06 94 PHE A CA 1
ATOM 750 C C . PHE A 1 94 ? 3.779 -2.792 -17.623 1.00 85.06 94 PHE A C 1
ATOM 752 O O . PHE A 1 94 ? 4.037 -3.794 -16.966 1.00 85.06 94 PHE A O 1
ATOM 759 N N . ARG A 1 95 ? 3.430 -2.844 -18.910 1.00 86.19 95 ARG A N 1
ATOM 760 C CA . ARG A 1 95 ? 3.283 -4.090 -19.661 1.00 86.19 95 ARG A CA 1
ATOM 761 C C . ARG A 1 95 ? 4.612 -4.816 -19.843 1.00 86.19 95 ARG A C 1
ATOM 763 O O . ARG A 1 95 ? 4.654 -6.033 -19.704 1.00 86.19 95 ARG A O 1
ATOM 770 N N . GLU A 1 96 ? 5.674 -4.071 -20.128 1.00 87.25 96 GLU A N 1
ATOM 771 C CA . GLU A 1 96 ? 7.020 -4.609 -20.334 1.00 87.25 96 GLU A CA 1
ATOM 772 C C . GLU A 1 96 ? 7.578 -5.270 -19.063 1.00 87.25 96 GLU A C 1
ATOM 774 O O . GLU A 1 96 ? 8.177 -6.340 -19.131 1.00 87.25 96 GLU A O 1
ATOM 779 N N . TYR A 1 97 ? 7.278 -4.701 -17.889 1.00 87.88 97 TYR A N 1
ATOM 780 C CA . TYR A 1 97 ? 7.744 -5.198 -16.588 1.00 87.88 97 TYR A CA 1
ATOM 781 C C . TYR A 1 97 ? 6.598 -5.664 -15.685 1.00 87.88 97 TYR A C 1
ATOM 783 O O . TYR A 1 97 ? 6.649 -5.521 -14.460 1.00 87.88 97 TYR A O 1
ATOM 791 N N . LEU A 1 98 ? 5.561 -6.255 -16.287 1.00 87.31 98 LEU A N 1
ATOM 792 C CA . LEU A 1 98 ? 4.310 -6.605 -15.610 1.00 87.31 98 LEU A CA 1
ATOM 793 C C . LEU A 1 98 ? 4.539 -7.437 -14.345 1.00 87.31 98 LEU A C 1
ATOM 795 O O . LEU A 1 98 ? 3.956 -7.136 -13.308 1.00 87.31 98 LEU A O 1
ATOM 799 N N . LEU A 1 99 ? 5.421 -8.440 -14.396 1.00 87.88 99 LEU A N 1
ATOM 800 C CA . LEU A 1 99 ? 5.719 -9.289 -13.238 1.00 87.88 99 LEU A CA 1
ATOM 801 C C . LEU A 1 99 ? 6.341 -8.509 -12.074 1.00 87.88 99 LEU A C 1
ATOM 803 O O . LEU A 1 99 ? 5.981 -8.747 -10.923 1.00 87.88 99 LEU A O 1
ATOM 807 N N . VAL A 1 100 ? 7.231 -7.556 -12.357 1.00 88.19 100 VAL A N 1
ATOM 808 C CA . VAL A 1 100 ? 7.876 -6.731 -11.325 1.00 88.19 100 VAL A CA 1
ATOM 809 C C . VAL A 1 100 ? 6.832 -5.883 -10.608 1.00 88.19 100 VAL A C 1
ATOM 811 O O . VAL A 1 100 ? 6.729 -5.917 -9.380 1.00 88.19 100 VAL A O 1
ATOM 814 N N . TYR A 1 101 ? 6.005 -5.167 -11.370 1.00 89.69 101 TYR A N 1
ATOM 815 C CA . TYR A 1 101 ? 4.961 -4.321 -10.797 1.00 89.69 101 TYR A CA 1
ATOM 816 C C . TYR A 1 101 ? 3.842 -5.116 -10.139 1.00 89.69 101 TYR A C 1
ATOM 818 O O . TYR A 1 101 ? 3.276 -4.659 -9.149 1.00 89.69 101 TYR A O 1
ATOM 826 N N . PHE A 1 102 ? 3.555 -6.318 -10.634 1.00 90.69 102 PHE A N 1
ATOM 827 C CA . PHE A 1 102 ? 2.621 -7.239 -10.004 1.00 90.69 102 PHE A CA 1
ATOM 828 C C . PHE A 1 102 ? 3.116 -7.654 -8.617 1.00 90.69 102 PHE A C 1
ATOM 830 O O . PHE A 1 102 ? 2.362 -7.555 -7.653 1.00 90.69 102 PHE A O 1
ATOM 837 N N . VAL A 1 103 ? 4.390 -8.035 -8.476 1.00 91.88 103 VAL A N 1
ATOM 838 C CA . VAL A 1 103 ? 4.981 -8.358 -7.165 1.00 91.88 103 VAL A CA 1
ATOM 839 C C . VAL A 1 103 ? 4.919 -7.155 -6.221 1.00 91.88 103 VAL A C 1
ATOM 841 O O . VAL A 1 103 ? 4.470 -7.300 -5.085 1.00 91.88 103 VAL A O 1
ATOM 844 N N . ILE A 1 104 ? 5.294 -5.959 -6.688 1.00 93.12 104 ILE A N 1
ATOM 845 C CA . ILE A 1 104 ? 5.207 -4.722 -5.890 1.00 93.12 104 ILE A CA 1
ATOM 846 C C . ILE A 1 104 ? 3.762 -4.467 -5.434 1.00 93.12 104 ILE A C 1
ATOM 848 O O . ILE A 1 104 ? 3.518 -4.204 -4.256 1.00 93.12 104 ILE A O 1
ATOM 852 N N . PHE A 1 105 ? 2.794 -4.595 -6.345 1.00 94.50 105 PHE A N 1
ATOM 853 C CA . PHE A 1 105 ? 1.372 -4.452 -6.042 1.00 94.50 105 PHE A CA 1
ATOM 854 C C . PHE A 1 105 ? 0.906 -5.437 -4.962 1.00 94.50 105 PHE A C 1
ATOM 856 O O . PHE A 1 105 ? 0.217 -5.032 -4.026 1.00 94.50 105 PHE A O 1
ATOM 863 N N . TRP A 1 106 ? 1.304 -6.709 -5.044 1.00 95.19 106 TRP A N 1
ATOM 864 C CA . TRP A 1 106 ? 0.940 -7.715 -4.041 1.00 95.19 106 TRP A CA 1
ATOM 865 C C . TRP A 1 106 ? 1.546 -7.441 -2.672 1.00 95.19 106 TRP A C 1
ATOM 867 O O . TRP A 1 106 ? 0.867 -7.638 -1.665 1.00 95.19 106 TRP A O 1
ATOM 877 N N . ILE A 1 107 ? 2.788 -6.953 -2.616 1.00 96.06 107 ILE A N 1
ATOM 878 C CA . ILE A 1 107 ? 3.402 -6.552 -1.346 1.00 96.06 107 ILE A CA 1
ATOM 879 C C . ILE A 1 107 ? 2.595 -5.408 -0.725 1.00 96.06 107 ILE A C 1
ATOM 881 O O . ILE A 1 107 ? 2.233 -5.484 0.449 1.00 96.06 107 ILE A O 1
ATOM 885 N N . TYR A 1 108 ? 2.240 -4.389 -1.512 1.00 96.19 108 TYR A N 1
ATOM 886 C CA . TYR A 1 108 ? 1.393 -3.295 -1.036 1.00 96.19 108 TYR A CA 1
ATOM 887 C C . TYR A 1 108 ? 0.026 -3.782 -0.544 1.00 96.19 108 TYR A C 1
ATOM 889 O O . TYR A 1 108 ? -0.410 -3.401 0.543 1.00 96.19 108 TYR A O 1
ATOM 897 N N . LEU A 1 109 ? -0.620 -4.679 -1.289 1.00 96.00 109 LEU A N 1
ATOM 898 C CA . LEU A 1 109 ? -1.903 -5.260 -0.901 1.00 96.00 109 LEU A CA 1
ATOM 899 C C . LEU A 1 109 ? -1.803 -6.056 0.412 1.00 96.00 109 LEU A C 1
ATOM 901 O O . LEU A 1 109 ? -2.678 -5.941 1.269 1.00 96.00 109 LEU A O 1
ATOM 905 N N . ALA A 1 110 ? -0.725 -6.820 0.606 1.00 96.31 110 ALA A N 1
ATOM 906 C CA . ALA A 1 110 ? -0.485 -7.575 1.835 1.00 96.31 110 ALA A CA 1
ATOM 907 C C . ALA A 1 110 ? -0.273 -6.658 3.053 1.00 96.31 110 ALA A C 1
ATOM 909 O O . ALA A 1 110 ? -0.783 -6.941 4.144 1.00 96.31 110 ALA A O 1
ATOM 910 N N . VAL A 1 111 ? 0.439 -5.540 2.877 1.00 95.75 111 VAL A N 1
ATOM 911 C CA . VAL A 1 111 ? 0.636 -4.532 3.933 1.00 95.75 111 VAL A CA 1
ATOM 912 C C . VAL A 1 111 ? -0.695 -3.900 4.335 1.00 95.75 111 VAL A C 1
ATOM 914 O O . VAL A 1 111 ? -1.002 -3.824 5.526 1.00 95.75 111 VAL A O 1
ATOM 917 N N . GLU A 1 112 ? -1.515 -3.499 3.365 1.00 95.31 112 GLU A N 1
ATOM 918 C CA . GLU A 1 112 ? -2.853 -2.967 3.637 1.00 95.31 112 GLU A CA 1
ATOM 919 C C . GLU A 1 112 ? -3.746 -3.979 4.359 1.00 95.31 112 GLU A C 1
ATOM 921 O O . GLU A 1 112 ? -4.384 -3.636 5.354 1.00 95.31 112 GLU A O 1
ATOM 926 N N . ALA A 1 113 ? -3.777 -5.231 3.893 1.00 95.31 113 ALA A N 1
ATOM 927 C CA . ALA A 1 113 ? -4.565 -6.285 4.521 1.00 95.31 113 ALA A CA 1
ATOM 928 C C . ALA A 1 113 ? -4.134 -6.496 5.980 1.00 95.31 113 ALA A C 1
ATOM 930 O O . ALA A 1 113 ? -4.973 -6.598 6.874 1.00 95.31 113 ALA A O 1
ATOM 931 N N . THR A 1 114 ? -2.824 -6.485 6.242 1.00 94.94 114 THR A N 1
ATOM 932 C CA . THR A 1 114 ? -2.266 -6.590 7.598 1.00 94.94 114 THR A CA 1
ATOM 933 C C . THR A 1 114 ? -2.704 -5.418 8.480 1.00 94.94 114 THR A C 1
ATOM 935 O O . THR A 1 114 ? -3.110 -5.621 9.628 1.00 94.94 114 THR A O 1
ATOM 938 N N . LEU A 1 115 ? -2.675 -4.194 7.947 1.00 93.56 115 LEU A N 1
ATOM 939 C CA . LEU A 1 115 ? -3.156 -2.992 8.630 1.00 93.56 115 LEU A CA 1
ATOM 940 C C . LEU A 1 115 ? -4.647 -3.109 8.980 1.00 93.56 115 LEU A C 1
ATOM 942 O O . LEU A 1 115 ? -5.028 -2.882 10.130 1.00 93.56 115 LEU A O 1
ATOM 946 N N . VAL A 1 116 ? -5.480 -3.524 8.024 1.00 93.56 116 VAL A N 1
ATOM 947 C CA . VAL A 1 116 ? -6.927 -3.706 8.216 1.00 93.56 116 VAL A CA 1
ATOM 948 C C . VAL A 1 116 ? -7.214 -4.764 9.280 1.00 93.56 116 VAL A C 1
ATOM 950 O O . VAL A 1 116 ? -7.994 -4.521 10.201 1.00 93.56 116 VAL A O 1
ATOM 953 N N . VAL A 1 117 ? -6.540 -5.915 9.215 1.00 93.25 117 VAL A N 1
ATOM 954 C CA . VAL A 1 117 ? -6.666 -6.980 10.222 1.00 93.25 117 VAL A CA 1
ATOM 955 C C . VAL A 1 117 ? -6.289 -6.468 11.614 1.00 93.25 117 VAL A C 1
ATOM 957 O O . VAL A 1 117 ? -6.969 -6.786 12.591 1.00 93.25 117 VAL A O 1
ATOM 960 N N . ASN A 1 118 ? -5.247 -5.642 11.728 1.00 91.75 118 ASN A N 1
ATOM 961 C CA . ASN A 1 118 ? -4.846 -5.049 13.004 1.00 91.75 118 ASN A CA 1
ATOM 962 C C . ASN A 1 118 ? -5.907 -4.096 13.574 1.00 91.75 118 ASN A C 1
ATOM 964 O O . ASN A 1 118 ? -6.122 -4.097 14.787 1.00 91.75 118 ASN A O 1
ATOM 968 N N . PHE A 1 119 ? -6.589 -3.318 12.730 1.00 90.81 119 PHE A N 1
ATOM 969 C CA . PHE A 1 119 ? -7.703 -2.466 13.161 1.00 90.81 119 PHE A CA 1
ATOM 970 C C . PHE A 1 119 ? -8.919 -3.278 13.611 1.00 90.81 119 PHE A C 1
ATOM 972 O O . PHE A 1 119 ? -9.560 -2.919 14.596 1.00 90.81 119 PHE A O 1
ATOM 979 N N . LEU A 1 120 ? -9.207 -4.400 12.948 1.00 88.50 120 LEU A N 1
ATOM 980 C CA . LEU A 1 120 ? -10.312 -5.286 13.323 1.00 88.50 120 LEU A CA 1
ATOM 981 C C . LEU A 1 120 ? -10.049 -6.042 14.636 1.00 88.50 120 LEU A C 1
ATOM 983 O O . LEU A 1 120 ? -10.974 -6.233 15.420 1.00 88.50 120 LEU A O 1
ATOM 987 N N . LYS A 1 121 ? -8.799 -6.442 14.908 1.00 86.69 121 LYS A N 1
ATOM 988 C CA . LYS A 1 121 ? -8.408 -7.144 16.150 1.00 86.69 121 LYS A CA 1
ATOM 989 C C . LYS A 1 121 ? -8.436 -6.263 17.401 1.00 86.69 121 LYS A C 1
ATOM 991 O O . LYS A 1 121 ? -8.499 -6.787 18.505 1.00 86.69 121 LYS A O 1
ATOM 996 N N . LYS A 1 122 ? -8.330 -4.943 17.238 1.00 71.50 122 LYS A N 1
ATOM 997 C CA . LYS A 1 122 ? -8.324 -3.949 18.326 1.00 71.50 122 LYS A CA 1
ATOM 998 C C . LYS A 1 122 ? -9.719 -3.368 18.610 1.00 71.50 122 LYS A C 1
ATOM 1000 O O . LYS A 1 122 ? -9.809 -2.287 19.188 1.00 71.50 122 LYS A O 1
ATOM 1005 N N . LYS A 1 123 ? -10.766 -4.070 18.168 1.00 57.75 123 LYS A N 1
ATOM 1006 C CA . LYS A 1 123 ? -12.168 -3.750 18.440 1.00 57.75 123 LYS A CA 1
ATOM 1007 C C . LYS A 1 123 ? -12.511 -3.919 19.916 1.00 57.75 123 LYS A C 1
ATOM 1009 O O . LYS A 1 123 ? -11.958 -4.850 20.540 1.00 57.75 123 LYS A O 1
#

Foldseek 3Di:
DDPVLLVLLVVLLVVLVVVLVVVLVVLVVCPPPPVRVADPVLSVVLSVLLNVLSVVLSVCLVPHDLPCSVVSSVVSVVVVVVVLVCCCPPPPSCVVPVVVVVVSNVVSVVSSVVSSVVSVVVD

Secondary structure (DSSP, 8-state):
--HHHHHHHHHHHHHHHHHHHHHHHHHHHHTTSTT----HHHHHHHHHHHHHHHHHHHHHHHHS-GGGHHHHHHHHHHHHHHHHHHHHHH-HHHHHTHHHHHHHHHHHHHHHHHHHHHHHHT-

pLDDT: mean 89.42, std 8.84, range [55.84, 97.62]

Organism: NCBI:txid1735111

Radius of gyration: 15.68 Å; chains: 1; bounding box: 38×20×44 Å

Sequence (123 aa):
MDSTKVMLALRQCLYFLIISGILFGLHWLSSGKAWFPSDFNIHILLFALTFIVVVSIAIFYIFSSSDKIGFVYLGFVIFKMFGIGYLAVFQNGFREYLLVYFVIFWIYLAVEATLVVNFLKKK